Protein AF-A0A388QQ68-F1 (afdb_monomer_lite)

Radius of gyration: 19.97 Å; chains: 1; bounding box: 47×45×40 Å

pLDDT: mean 89.06, std 10.83, range [43.06, 98.5]

Sequence (107 aa):
MNRGMGTHNGNPEVRQQVLEAKQPQVVAWAVERKDGGRGFGFTGGHFHKGWANDNQRTLVLNAIVWSAKAEVPAGGIATKFTDEELAANQDPKGKPKPKPKPRDPGR

Structure (mmCIF, N/CA/C/O backbone):
data_AF-A0A388QQ68-F1
#
_entry.id   AF-A0A388QQ68-F1
#
loop_
_atom_site.group_PDB
_atom_site.id
_atom_site.type_symbol
_atom_site.label_atom_id
_atom_site.label_alt_id
_atom_site.label_comp_id
_atom_site.label_asym_id
_atom_site.label_entity_id
_atom_site.label_seq_id
_atom_site.pdbx_PDB_ins_code
_atom_site.Cartn_x
_atom_site.Cartn_y
_atom_site.Cartn_z
_atom_site.occupancy
_atom_site.B_iso_or_equiv
_atom_site.auth_seq_id
_atom_site.auth_comp_id
_atom_site.auth_asym_id
_atom_site.auth_atom_id
_atom_site.pdbx_PDB_model_num
ATOM 1 N N . MET A 1 1 ? 9.016 -1.145 -22.296 1.00 49.91 1 MET A N 1
ATOM 2 C CA . MET A 1 1 ? 9.282 -2.317 -21.427 1.00 49.91 1 MET A CA 1
ATOM 3 C C . MET A 1 1 ? 10.013 -3.380 -22.238 1.00 49.91 1 MET A C 1
ATOM 5 O O . MET A 1 1 ? 9.367 -4.074 -23.005 1.00 49.91 1 MET A O 1
ATOM 9 N N . ASN A 1 2 ? 11.337 -3.504 -22.104 1.00 60.34 2 ASN A N 1
ATOM 10 C CA . ASN A 1 2 ? 12.127 -4.498 -22.843 1.00 60.34 2 ASN A CA 1
ATOM 11 C C . ASN A 1 2 ? 12.570 -5.620 -21.887 1.00 60.34 2 ASN A C 1
ATOM 13 O O . ASN A 1 2 ? 13.713 -5.680 -21.445 1.00 60.34 2 ASN A O 1
ATOM 17 N N . ARG A 1 3 ? 11.615 -6.453 -21.454 1.00 65.81 3 ARG A N 1
ATOM 18 C CA . ARG A 1 3 ? 11.890 -7.643 -20.630 1.00 65.81 3 ARG A CA 1
ATOM 19 C C . ARG A 1 3 ? 11.729 -8.870 -21.521 1.00 65.81 3 ARG A C 1
ATOM 21 O O . ARG A 1 3 ? 10.652 -9.035 -22.095 1.00 65.81 3 ARG A O 1
ATOM 28 N N . GLY A 1 4 ? 12.772 -9.692 -21.634 1.00 71.81 4 GLY A N 1
ATOM 29 C CA . GLY A 1 4 ? 12.734 -10.938 -22.407 1.00 71.81 4 GLY A CA 1
ATOM 30 C C . GLY A 1 4 ? 11.694 -11.932 -21.880 1.00 71.81 4 GLY A C 1
ATOM 31 O O . GLY A 1 4 ? 11.153 -11.745 -20.786 1.00 71.81 4 GLY A O 1
ATOM 32 N N . MET A 1 5 ? 11.416 -12.970 -22.665 1.00 75.19 5 MET A N 1
ATOM 33 C CA . MET A 1 5 ? 10.600 -14.117 -22.253 1.00 75.19 5 MET A CA 1
ATOM 34 C C . MET A 1 5 ? 11.439 -15.046 -21.366 1.00 75.19 5 MET A C 1
ATOM 36 O O . MET A 1 5 ? 12.622 -15.250 -21.638 1.00 75.19 5 MET A O 1
ATOM 40 N N . GLY A 1 6 ? 10.855 -15.601 -20.309 1.00 70.19 6 GLY A N 1
ATOM 41 C CA . GLY A 1 6 ? 11.522 -16.563 -19.435 1.00 70.19 6 GLY A CA 1
ATOM 42 C C . GLY A 1 6 ? 10.562 -17.207 -18.438 1.00 70.19 6 GLY A C 1
ATOM 43 O O . GLY A 1 6 ? 9.429 -16.764 -18.270 1.00 70.19 6 GLY A O 1
ATOM 44 N N . THR A 1 7 ? 11.028 -18.237 -17.731 1.00 71.38 7 THR A N 1
ATOM 45 C CA . THR A 1 7 ? 10.224 -19.017 -16.765 1.00 71.38 7 THR A CA 1
ATOM 46 C C . THR A 1 7 ? 9.650 -18.189 -15.612 1.00 71.38 7 THR A C 1
ATOM 48 O O . THR A 1 7 ? 8.709 -18.620 -14.955 1.00 71.38 7 THR A O 1
ATOM 51 N N . HIS A 1 8 ? 10.193 -16.994 -15.365 1.00 68.31 8 HIS A N 1
ATOM 52 C CA . HIS A 1 8 ? 9.764 -16.089 -14.295 1.00 68.31 8 HIS A CA 1
ATOM 53 C C . HIS A 1 8 ? 9.388 -14.691 -14.810 1.00 68.31 8 HIS A C 1
ATOM 55 O O . HIS A 1 8 ? 9.240 -13.755 -14.024 1.00 68.31 8 HIS A O 1
ATOM 61 N N . ASN A 1 9 ? 9.279 -14.501 -16.129 1.00 78.00 9 ASN A N 1
ATOM 62 C CA . ASN A 1 9 ? 9.056 -13.186 -16.716 1.00 78.00 9 ASN A CA 1
ATOM 63 C C . ASN A 1 9 ? 8.453 -13.248 -18.117 1.00 78.00 9 ASN A C 1
ATOM 65 O O . ASN A 1 9 ? 8.886 -14.005 -18.975 1.00 78.00 9 ASN A O 1
ATOM 69 N N . GLY A 1 10 ? 7.524 -12.329 -18.379 1.00 78.38 10 GLY A N 1
ATOM 70 C CA . GLY A 1 10 ? 7.012 -12.108 -19.726 1.00 78.38 10 GLY A CA 1
ATOM 71 C C . GLY A 1 10 ? 6.141 -13.245 -20.247 1.00 78.38 10 GLY A C 1
ATOM 72 O O . GLY A 1 10 ? 6.237 -13.541 -21.422 1.00 78.38 10 GLY A O 1
ATOM 73 N N . ASN A 1 11 ? 5.292 -13.856 -19.414 1.00 87.12 11 ASN A N 1
ATOM 74 C CA . ASN A 1 11 ? 4.280 -14.789 -19.911 1.00 87.12 11 ASN A CA 1
ATOM 75 C C . ASN A 1 11 ? 3.481 -14.112 -21.063 1.00 87.12 11 ASN A C 1
ATOM 77 O O . ASN A 1 11 ? 2.925 -13.028 -20.838 1.00 87.12 11 ASN A O 1
ATOM 81 N N . PRO A 1 12 ? 3.468 -14.693 -22.281 1.00 88.31 12 PRO A N 1
ATOM 82 C CA . PRO A 1 12 ? 2.829 -14.088 -23.447 1.00 88.31 12 PRO A CA 1
ATOM 83 C C . PRO A 1 12 ? 1.312 -13.961 -23.282 1.00 88.31 12 PRO A C 1
ATOM 85 O O . PRO A 1 12 ? 0.754 -12.934 -23.654 1.00 88.31 12 PRO A O 1
ATOM 88 N N . GLU A 1 13 ? 0.665 -14.932 -22.640 1.00 89.94 13 GLU A N 1
ATOM 89 C CA . GLU A 1 13 ? -0.779 -14.933 -22.390 1.00 89.94 13 GLU A CA 1
ATOM 90 C C . GLU A 1 13 ? -1.157 -13.791 -21.442 1.00 89.94 13 GLU A C 1
ATOM 92 O O . GLU A 1 13 ? -2.045 -12.996 -21.737 1.00 89.94 13 GLU A O 1
ATOM 97 N N . VAL A 1 14 ? -0.411 -13.625 -20.343 1.00 89.19 14 VAL A N 1
ATOM 98 C CA . VAL A 1 14 ? -0.629 -12.516 -19.396 1.00 89.19 14 VAL A CA 1
ATOM 99 C C . VAL A 1 14 ? -0.384 -11.166 -20.075 1.00 89.19 14 VAL A C 1
ATOM 101 O O . VAL A 1 14 ? -1.111 -10.201 -19.841 1.00 89.19 14 VAL A O 1
ATOM 104 N N . ARG A 1 15 ? 0.629 -11.068 -20.945 1.00 88.62 15 ARG A N 1
ATOM 105 C CA . ARG A 1 15 ? 0.882 -9.839 -21.711 1.00 88.62 15 ARG A CA 1
ATOM 106 C C . ARG A 1 15 ? -0.257 -9.514 -22.660 1.00 88.62 15 ARG A C 1
ATOM 108 O O . ARG A 1 15 ? -0.659 -8.357 -22.697 1.00 88.62 15 ARG A O 1
ATOM 115 N N . GLN A 1 16 ? -0.767 -10.500 -23.385 1.00 92.69 16 GLN A N 1
ATOM 116 C CA . GLN A 1 16 ? -1.904 -10.321 -24.276 1.00 92.69 16 GLN A CA 1
ATOM 117 C C . GLN A 1 16 ? -3.140 -9.858 -23.490 1.00 92.69 16 GLN A C 1
ATOM 119 O O . GLN A 1 16 ? -3.757 -8.853 -23.845 1.00 92.69 16 GLN A O 1
ATOM 124 N N . GLN A 1 17 ? -3.442 -10.513 -22.363 1.00 94.25 17 GLN A N 1
ATOM 125 C CA . GLN A 1 17 ? -4.557 -10.145 -21.482 1.00 94.25 17 GLN A CA 1
ATOM 126 C C . GLN A 1 17 ? -4.464 -8.691 -20.996 1.00 94.25 17 GLN A C 1
ATOM 128 O O . GLN A 1 17 ? -5.449 -7.956 -21.045 1.00 94.25 17 GLN A O 1
ATOM 133 N N . VAL A 1 18 ? -3.281 -8.251 -20.556 1.00 91.69 18 VAL A N 1
ATOM 134 C CA . VAL A 1 18 ? -3.088 -6.913 -19.975 1.00 91.69 18 VAL A CA 1
ATOM 135 C C . VAL A 1 18 ? -2.924 -5.824 -21.041 1.00 91.69 18 VAL A C 1
ATOM 137 O O . VAL A 1 18 ? -3.541 -4.762 -20.948 1.00 91.69 18 VAL A O 1
ATOM 140 N N . LEU A 1 19 ? -2.062 -6.039 -22.038 1.00 90.44 19 LEU A N 1
ATOM 141 C CA . LEU A 1 19 ? -1.663 -5.000 -22.991 1.00 90.44 19 LEU A CA 1
ATOM 142 C C . LEU A 1 19 ? -2.650 -4.847 -24.143 1.00 90.44 19 LEU A C 1
ATOM 144 O O . LEU A 1 19 ? -2.903 -3.710 -24.542 1.00 90.44 19 LEU A O 1
ATOM 148 N N . GLU A 1 20 ? -3.204 -5.945 -24.651 1.00 93.69 20 GLU A N 1
ATOM 149 C CA . GLU A 1 20 ? -4.107 -5.932 -25.806 1.00 93.69 20 GLU A CA 1
ATOM 150 C C . GLU A 1 20 ? -5.560 -5.954 -25.345 1.00 93.69 20 GLU A C 1
ATOM 152 O O . GLU A 1 20 ? -6.298 -5.005 -25.593 1.00 93.69 20 GLU A O 1
ATOM 157 N N . ALA A 1 21 ? -5.948 -6.987 -24.594 1.00 95.38 21 ALA A N 1
ATOM 158 C CA . ALA A 1 21 ? -7.333 -7.186 -24.173 1.00 95.38 21 ALA A CA 1
ATOM 159 C C . ALA A 1 21 ? -7.775 -6.274 -23.012 1.00 95.38 21 ALA A C 1
ATOM 161 O O . ALA A 1 21 ? -8.955 -6.260 -22.669 1.00 95.38 21 ALA A O 1
ATOM 162 N N . LYS A 1 22 ? -6.846 -5.520 -22.401 1.00 95.00 22 LYS A N 1
ATOM 163 C CA . LYS A 1 22 ? -7.093 -4.594 -21.276 1.00 95.00 22 LYS A CA 1
ATOM 164 C C . LYS A 1 22 ? -7.878 -5.229 -20.125 1.00 95.00 22 LYS A C 1
ATOM 166 O O . LYS A 1 22 ? -8.668 -4.562 -19.459 1.00 95.00 22 LYS A O 1
ATOM 171 N N . GLN A 1 23 ? -7.660 -6.519 -19.883 1.00 96.31 23 GLN A N 1
ATOM 172 C CA . GLN A 1 23 ? -8.387 -7.244 -18.853 1.00 96.31 23 GLN A CA 1
ATOM 173 C C . GLN A 1 23 ? -7.999 -6.729 -17.461 1.00 96.31 23 GLN A C 1
ATOM 175 O O . GLN A 1 23 ? -6.802 -6.699 -17.141 1.00 96.31 23 GLN A O 1
ATOM 180 N N . PRO A 1 24 ? -8.977 -6.352 -16.616 1.00 94.06 24 PRO A N 1
ATOM 181 C CA . PRO A 1 24 ? -8.712 -5.940 -15.245 1.00 94.06 24 PRO A CA 1
ATOM 182 C C . PRO A 1 24 ? -7.964 -7.023 -14.467 1.00 94.06 24 PRO A C 1
ATOM 184 O O . PRO A 1 24 ? -8.309 -8.199 -14.536 1.00 94.06 24 PRO A O 1
ATOM 187 N N . GLN A 1 25 ? -6.952 -6.615 -13.704 1.00 93.50 25 GLN A N 1
ATOM 188 C CA . GLN A 1 25 ? -6.169 -7.511 -12.857 1.00 93.50 25 GLN A CA 1
ATOM 189 C C . GLN A 1 25 ? -6.442 -7.183 -11.394 1.00 93.50 25 GLN A C 1
ATOM 191 O O . GLN A 1 25 ? -6.279 -6.039 -10.966 1.00 93.50 25 GLN A O 1
ATOM 196 N N . VAL A 1 26 ? -6.842 -8.188 -10.617 1.00 94.56 26 VAL A N 1
ATOM 197 C CA . VAL A 1 26 ? -7.038 -8.022 -9.176 1.00 94.56 26 VAL A CA 1
ATOM 198 C C . VAL A 1 26 ? -5.671 -8.000 -8.500 1.00 94.56 26 VAL A C 1
ATOM 200 O O . VAL A 1 26 ? -4.941 -8.988 -8.510 1.00 94.56 26 VAL A O 1
ATOM 203 N N . VAL A 1 27 ? -5.318 -6.859 -7.912 1.00 94.38 27 VAL A N 1
ATOM 204 C CA . VAL A 1 27 ? -4.039 -6.659 -7.202 1.00 94.38 27 VAL A CA 1
ATOM 205 C C . VAL A 1 27 ? -4.217 -6.435 -5.702 1.00 94.38 27 VAL A C 1
ATOM 207 O O . VAL A 1 27 ? -3.245 -6.514 -4.950 1.00 94.38 27 VAL A O 1
ATOM 210 N N . ALA A 1 28 ? -5.451 -6.178 -5.266 1.00 96.69 28 ALA A N 1
ATOM 211 C CA . ALA A 1 28 ? -5.833 -6.021 -3.873 1.00 96.69 28 ALA A CA 1
ATOM 212 C C . ALA A 1 28 ? -7.278 -6.490 -3.652 1.00 96.69 28 ALA A 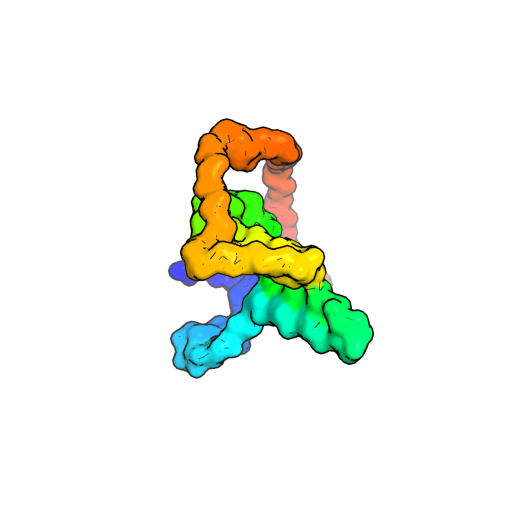C 1
ATOM 214 O O . ALA A 1 28 ? -8.096 -6.410 -4.568 1.00 96.69 28 ALA A O 1
ATOM 215 N N . TRP A 1 29 ? -7.592 -6.959 -2.446 1.00 97.94 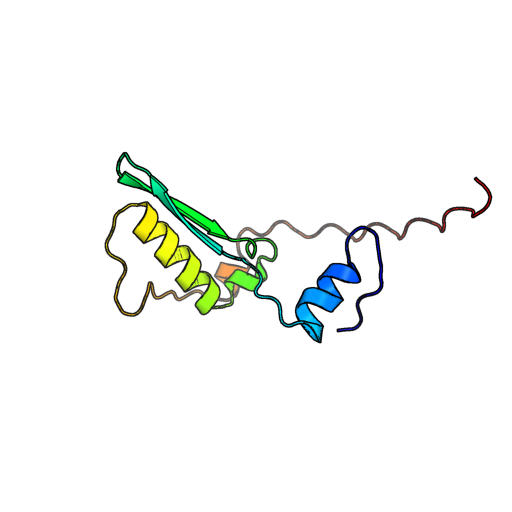29 TRP A N 1
ATOM 216 C CA . TRP A 1 29 ? -8.945 -7.363 -2.054 1.00 97.94 29 TRP A CA 1
ATOM 217 C C . TRP A 1 29 ? -9.172 -7.147 -0.559 1.00 97.94 29 TRP A C 1
ATOM 219 O O . TRP A 1 29 ? -8.227 -7.155 0.229 1.00 97.94 29 TRP A O 1
ATOM 229 N N . ALA A 1 30 ? -10.435 -6.991 -0.173 1.00 97.88 30 ALA A N 1
ATOM 230 C CA . ALA A 1 30 ? -10.874 -6.889 1.212 1.00 97.88 30 ALA A CA 1
ATOM 231 C C . ALA A 1 30 ? -11.989 -7.907 1.480 1.00 97.88 30 ALA A C 1
ATOM 233 O O . ALA A 1 30 ? -12.767 -8.231 0.582 1.00 97.88 30 ALA A O 1
ATOM 234 N N . VAL A 1 31 ? -12.062 -8.419 2.706 1.00 98.06 31 VAL A N 1
ATOM 235 C CA . VAL A 1 31 ? -13.087 -9.370 3.139 1.00 98.06 31 VAL A CA 1
ATOM 236 C C . VAL A 1 31 ? -13.602 -9.003 4.524 1.00 98.06 31 VAL A C 1
ATOM 238 O O . VAL A 1 31 ? -12.818 -8.747 5.437 1.00 98.06 31 VAL A O 1
ATOM 241 N N . GLU A 1 32 ? -14.923 -9.026 4.684 1.00 98.12 32 GLU A N 1
ATOM 242 C CA . GLU A 1 32 ? -15.582 -9.059 5.987 1.00 98.12 32 GLU A CA 1
ATOM 243 C C . GLU A 1 32 ? -16.155 -10.463 6.205 1.00 98.12 32 GLU A C 1
ATOM 245 O O . GLU A 1 32 ? -16.895 -10.998 5.377 1.00 98.12 32 GLU A O 1
ATOM 250 N N . ARG A 1 33 ? -15.759 -11.105 7.301 1.00 97.06 33 ARG A N 1
ATOM 251 C CA . ARG A 1 33 ? -16.216 -12.439 7.692 1.00 97.06 33 ARG A CA 1
ATOM 252 C C . ARG A 1 33 ? -17.532 -12.324 8.462 1.00 97.06 33 ARG A C 1
ATOM 254 O O . ARG A 1 33 ? -17.829 -11.294 9.058 1.00 97.06 33 ARG A O 1
ATOM 261 N N . LYS A 1 34 ? -18.309 -13.411 8.498 1.00 97.25 34 LYS A N 1
ATOM 262 C CA . LYS A 1 34 ? -19.614 -13.458 9.191 1.00 97.25 34 LYS A CA 1
ATOM 263 C C . LYS A 1 34 ? -19.529 -13.155 10.692 1.00 97.25 34 LYS A C 1
ATOM 265 O O . LYS A 1 34 ? -20.491 -12.670 11.266 1.00 97.25 34 LYS A O 1
ATOM 270 N N . ASP A 1 35 ? -18.385 -13.423 11.315 1.00 96.75 35 ASP A N 1
ATOM 271 C CA . ASP A 1 35 ? -18.089 -13.092 12.715 1.00 96.75 35 ASP A CA 1
ATOM 272 C C . ASP A 1 35 ? -17.586 -11.642 12.900 1.00 96.75 35 ASP A C 1
ATOM 274 O O . ASP A 1 35 ? -17.088 -11.266 13.961 1.00 96.75 35 ASP A O 1
ATOM 278 N N . GLY A 1 36 ? -17.671 -10.820 11.852 1.00 96.56 36 GLY A N 1
ATOM 279 C CA . GLY A 1 36 ? -17.234 -9.431 11.840 1.00 96.56 36 GLY A CA 1
ATOM 280 C C . GLY A 1 36 ? -15.720 -9.252 11.738 1.00 96.56 36 GLY A C 1
ATOM 281 O O . GLY A 1 36 ? -15.239 -8.141 11.951 1.00 96.56 36 GLY A O 1
ATOM 282 N N . GLY A 1 37 ? -14.934 -10.301 11.477 1.00 97.94 37 GLY A N 1
ATOM 283 C CA . GLY A 1 37 ? -13.504 -10.153 11.199 1.00 97.94 37 GLY A CA 1
ATOM 284 C C . GLY A 1 37 ? -13.249 -9.460 9.857 1.00 97.94 37 GLY A C 1
ATOM 285 O O . GLY A 1 37 ? -13.947 -9.740 8.889 1.00 97.94 37 GLY A O 1
ATOM 286 N N . ARG A 1 38 ? -12.228 -8.604 9.777 1.00 98.50 38 ARG A N 1
ATOM 287 C CA . ARG A 1 38 ? -11.834 -7.897 8.549 1.00 98.50 38 ARG A CA 1
ATOM 288 C C . ARG A 1 38 ? -10.450 -8.336 8.094 1.00 98.50 38 ARG A C 1
ATOM 290 O O . ARG A 1 38 ? -9.571 -8.542 8.926 1.00 98.50 38 ARG A O 1
ATOM 297 N N . GLY A 1 39 ? -10.266 -8.495 6.789 1.00 97.75 39 GLY A N 1
ATOM 298 C CA . GLY A 1 39 ? -8.986 -8.876 6.200 1.00 97.75 39 GLY A CA 1
ATOM 299 C C . GLY A 1 39 ? -8.746 -8.192 4.865 1.00 97.75 39 GLY A C 1
ATOM 300 O O . GLY A 1 39 ? -9.685 -7.917 4.123 1.00 97.75 39 GLY A O 1
ATOM 301 N N . PHE A 1 40 ? -7.480 -7.941 4.554 1.00 98.25 40 PHE A N 1
ATOM 302 C CA . PHE A 1 40 ? -7.052 -7.302 3.318 1.00 98.25 40 PHE A CA 1
ATOM 303 C C . PHE A 1 40 ? -5.830 -8.022 2.741 1.00 98.25 40 PHE A C 1
ATOM 305 O O . PHE A 1 40 ? -4.954 -8.456 3.489 1.00 98.25 40 PHE A O 1
ATOM 312 N N . GLY A 1 41 ? -5.771 -8.142 1.415 1.00 97.31 41 GLY A N 1
ATOM 313 C CA . GLY A 1 41 ? -4.629 -8.687 0.685 1.00 97.31 41 GLY A CA 1
ATOM 314 C C . GLY A 1 41 ? -4.165 -7.742 -0.419 1.00 97.31 41 GLY A C 1
ATOM 315 O O . GLY A 1 41 ? -4.977 -7.045 -1.023 1.00 97.31 41 GLY A O 1
ATOM 316 N N . PHE A 1 42 ? -2.854 -7.720 -0.677 1.00 96.94 42 PHE A N 1
ATOM 317 C CA . PHE A 1 42 ? -2.214 -6.865 -1.679 1.00 96.94 42 PHE A CA 1
ATOM 318 C C . PHE A 1 42 ? -0.946 -7.518 -2.236 1.00 96.94 42 PHE A C 1
ATOM 320 O O . PHE A 1 42 ? -0.115 -8.018 -1.479 1.00 96.94 42 PHE A O 1
ATOM 327 N N . THR A 1 43 ? -0.766 -7.488 -3.558 1.00 93.94 43 THR A N 1
ATOM 328 C CA . THR A 1 43 ? 0.361 -8.153 -4.243 1.00 93.94 43 THR A CA 1
ATOM 329 C C . THR A 1 43 ? 1.584 -7.254 -4.485 1.00 93.94 43 THR A C 1
ATOM 331 O O . THR A 1 43 ? 2.616 -7.736 -4.950 1.00 93.94 43 THR A O 1
ATOM 334 N N . GLY A 1 44 ? 1.527 -5.958 -4.155 1.00 91.38 44 GLY A N 1
ATOM 335 C CA . GLY A 1 44 ? 2.601 -4.992 -4.451 1.00 91.38 44 GLY A CA 1
ATOM 336 C C . GLY A 1 44 ? 3.711 -4.851 -3.399 1.00 91.38 44 GLY A C 1
ATOM 337 O O . GLY A 1 44 ? 4.540 -3.952 -3.514 1.00 91.38 44 GLY A O 1
ATOM 338 N N . GLY A 1 45 ? 3.767 -5.719 -2.384 1.00 90.81 45 GLY A N 1
ATOM 339 C CA . GLY A 1 45 ? 4.728 -5.616 -1.271 1.00 90.81 45 GLY A CA 1
ATOM 340 C C . GLY A 1 45 ? 6.175 -6.038 -1.574 1.00 90.81 45 GLY A C 1
ATOM 341 O O . GLY A 1 45 ? 7.017 -5.983 -0.685 1.00 90.81 45 GLY A O 1
ATOM 342 N N . HIS A 1 46 ? 6.492 -6.483 -2.797 1.00 89.56 46 HIS A N 1
ATOM 343 C CA . HIS A 1 46 ? 7.795 -7.094 -3.102 1.00 89.56 46 HIS A CA 1
ATOM 344 C C . HIS A 1 46 ? 8.969 -6.099 -3.139 1.00 89.56 46 HIS A C 1
ATOM 346 O O . HIS A 1 46 ? 10.049 -6.386 -2.627 1.00 89.56 46 HIS A O 1
ATOM 352 N N . PHE A 1 47 ? 8.795 -4.937 -3.775 1.00 89.31 47 PHE A N 1
ATOM 353 C CA . PHE A 1 47 ? 9.868 -3.949 -3.889 1.00 89.31 47 PHE A CA 1
ATOM 354 C C . PHE A 1 47 ? 9.781 -2.937 -2.750 1.00 89.31 47 PHE A C 1
ATOM 356 O O . PHE A 1 47 ? 8.860 -2.127 -2.734 1.00 89.31 47 PHE A O 1
ATOM 363 N N . HIS A 1 48 ? 10.794 -2.896 -1.876 1.00 91.56 48 HIS A N 1
ATOM 364 C CA . HIS A 1 48 ? 10.851 -1.930 -0.767 1.00 91.56 48 HIS A CA 1
ATOM 365 C C . HIS A 1 48 ? 10.714 -0.471 -1.235 1.00 91.56 48 HIS A C 1
ATOM 367 O O . HIS A 1 48 ? 10.055 0.342 -0.600 1.00 91.56 48 HIS A O 1
ATOM 373 N N . LYS A 1 49 ? 11.264 -0.141 -2.412 1.00 90.62 49 LYS A N 1
ATOM 374 C CA . LYS A 1 49 ? 11.126 1.193 -3.020 1.00 90.62 49 LYS A CA 1
ATOM 375 C C . LYS A 1 49 ? 9.673 1.604 -3.291 1.00 90.62 49 LYS A C 1
ATOM 377 O O . LYS A 1 49 ? 9.409 2.792 -3.405 1.00 90.62 49 LYS A O 1
ATOM 382 N N . GLY A 1 50 ? 8.738 0.656 -3.391 1.00 92.62 50 GLY A N 1
ATOM 383 C CA . GLY A 1 50 ? 7.309 0.953 -3.516 1.00 92.62 50 GLY A CA 1
ATOM 384 C C . GLY A 1 50 ? 6.759 1.714 -2.309 1.00 92.62 50 GLY A C 1
ATOM 385 O O . GLY A 1 50 ? 5.844 2.513 -2.463 1.00 92.62 50 GLY A O 1
ATOM 386 N N . TRP A 1 51 ? 7.380 1.567 -1.134 1.00 92.94 51 TRP A N 1
ATOM 387 C CA . TRP A 1 51 ? 7.025 2.337 0.056 1.00 92.94 51 TRP A CA 1
ATOM 388 C C . TRP A 1 51 ? 7.386 3.820 -0.050 1.00 92.94 51 TRP A C 1
ATOM 390 O O . TRP A 1 51 ? 6.870 4.599 0.735 1.00 92.94 51 TRP A O 1
ATOM 400 N N . ALA A 1 52 ? 8.164 4.254 -1.048 1.00 93.62 52 ALA A N 1
ATOM 401 C CA . ALA A 1 52 ? 8.312 5.678 -1.352 1.00 93.62 52 ALA A CA 1
ATOM 402 C C . ALA A 1 52 ? 7.049 6.290 -1.989 1.00 93.62 52 ALA A C 1
ATOM 404 O O . ALA A 1 52 ? 6.874 7.502 -1.962 1.00 93.62 52 ALA A O 1
ATOM 405 N N . ASN A 1 53 ? 6.147 5.473 -2.546 1.00 93.38 53 ASN A N 1
ATOM 406 C CA . ASN A 1 53 ? 4.918 5.943 -3.180 1.00 93.38 53 ASN A CA 1
ATOM 407 C C . ASN A 1 53 ? 3.800 6.155 -2.149 1.00 93.38 53 ASN A C 1
ATOM 409 O O . ASN A 1 53 ? 3.299 5.200 -1.549 1.00 93.38 53 ASN A O 1
ATOM 413 N N . ASP A 1 54 ? 3.373 7.406 -2.007 1.00 93.81 54 ASP A N 1
ATOM 414 C CA . ASP A 1 54 ? 2.333 7.836 -1.071 1.00 93.81 54 ASP A CA 1
ATOM 415 C C . ASP A 1 54 ? 1.024 7.069 -1.254 1.00 93.81 54 ASP A C 1
ATOM 417 O O . ASP A 1 54 ? 0.479 6.553 -0.283 1.00 93.81 54 ASP A O 1
ATOM 421 N N . ASN A 1 55 ? 0.568 6.881 -2.494 1.00 93.75 55 ASN A N 1
ATOM 422 C CA . ASN A 1 55 ? -0.690 6.186 -2.772 1.00 93.75 55 ASN A CA 1
ATOM 423 C C . ASN A 1 55 ? -0.649 4.721 -2.320 1.00 93.75 55 ASN A C 1
ATOM 425 O O . ASN A 1 55 ? -1.629 4.203 -1.784 1.00 93.75 55 ASN A O 1
ATOM 429 N N . GLN A 1 56 ? 0.493 4.049 -2.505 1.00 94.69 56 GLN A N 1
ATOM 430 C CA . GLN A 1 56 ? 0.675 2.676 -2.031 1.00 94.69 56 GLN A CA 1
ATOM 431 C C . GLN A 1 56 ? 0.650 2.621 -0.501 1.00 94.69 56 GLN A C 1
ATOM 433 O O . GLN A 1 56 ? -0.002 1.743 0.069 1.00 94.69 56 GLN A O 1
ATOM 438 N N . ARG A 1 57 ? 1.331 3.555 0.173 1.00 95.00 57 ARG A N 1
ATOM 439 C CA . ARG A 1 57 ? 1.322 3.617 1.640 1.00 95.00 57 ARG A CA 1
ATOM 440 C C . ARG A 1 57 ? -0.068 3.914 2.182 1.00 95.00 57 ARG A C 1
ATOM 442 O O . ARG A 1 57 ? -0.515 3.201 3.074 1.00 95.00 57 ARG A O 1
ATOM 449 N N . THR A 1 58 ? -0.769 4.901 1.629 1.00 96.06 58 THR A N 1
ATOM 450 C CA . THR A 1 58 ? -2.134 5.243 2.041 1.00 96.06 58 THR A CA 1
ATOM 451 C C . THR A 1 58 ? -3.074 4.053 1.870 1.00 96.06 58 THR A C 1
ATOM 453 O O . THR A 1 58 ? -3.816 3.747 2.798 1.00 96.06 58 THR A O 1
ATOM 456 N N . LEU A 1 59 ? -2.996 3.314 0.755 1.00 96.12 59 LEU A N 1
ATOM 457 C CA . LEU A 1 59 ? -3.781 2.089 0.561 1.00 96.12 59 LEU A CA 1
ATOM 458 C C . LEU A 1 59 ? -3.546 1.074 1.691 1.00 96.12 59 LEU A C 1
ATOM 460 O O . LEU A 1 59 ? -4.500 0.592 2.301 1.00 96.12 59 LEU A O 1
ATOM 464 N N . VAL A 1 60 ? -2.282 0.756 1.975 1.00 97.25 60 VAL A N 1
ATOM 465 C CA . VAL A 1 60 ? -1.924 -0.266 2.969 1.00 97.25 60 VAL A CA 1
ATOM 466 C C . VAL A 1 60 ? -2.254 0.189 4.393 1.00 97.25 60 VAL A C 1
ATOM 468 O O . VAL A 1 60 ? -2.783 -0.596 5.174 1.00 97.25 60 VAL A O 1
ATOM 471 N N . LEU A 1 61 ? -2.010 1.452 4.738 1.00 97.38 61 LEU A N 1
ATOM 472 C CA . LEU A 1 61 ? -2.302 1.985 6.071 1.00 97.38 61 LEU A CA 1
ATOM 473 C C . LEU A 1 61 ? -3.803 2.098 6.332 1.00 97.38 61 LEU A C 1
ATOM 475 O O . LEU A 1 61 ? -4.259 1.699 7.402 1.00 97.38 61 LEU A O 1
ATOM 479 N N . ASN A 1 62 ? -4.580 2.550 5.344 1.00 98.19 62 ASN A N 1
ATOM 480 C CA . ASN A 1 62 ? -6.039 2.533 5.428 1.00 98.19 62 ASN A CA 1
ATOM 481 C C . ASN A 1 62 ? -6.546 1.103 5.655 1.00 98.19 62 ASN A C 1
ATOM 483 O O . ASN A 1 62 ? -7.410 0.886 6.501 1.00 98.19 62 ASN A O 1
ATOM 487 N N . ALA A 1 63 ? -5.980 0.119 4.949 1.00 98.00 63 ALA A N 1
ATOM 488 C CA . ALA A 1 63 ? -6.347 -1.281 5.117 1.00 98.00 63 ALA A CA 1
ATOM 489 C C . ALA A 1 63 ? -5.995 -1.835 6.508 1.00 98.00 63 ALA A C 1
ATOM 491 O O . ALA A 1 63 ? -6.788 -2.593 7.066 1.00 98.00 63 ALA A O 1
ATOM 4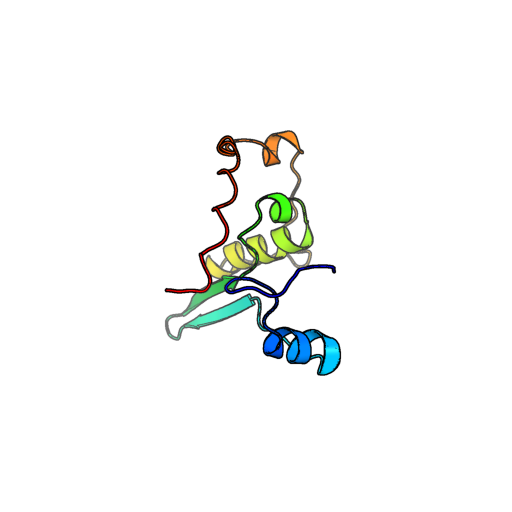92 N N . ILE A 1 64 ? -4.852 -1.450 7.089 1.00 97.94 64 ILE A N 1
ATOM 493 C CA . ILE A 1 64 ? -4.463 -1.830 8.458 1.00 97.94 64 ILE A CA 1
ATOM 494 C C . ILE A 1 64 ? -5.463 -1.265 9.473 1.00 97.94 64 ILE A C 1
ATOM 496 O O . ILE A 1 64 ? -6.016 -2.022 10.271 1.00 97.94 64 ILE A O 1
ATOM 500 N N . VAL A 1 65 ? -5.741 0.041 9.408 1.00 98.19 65 VAL A N 1
ATOM 501 C CA . VAL A 1 65 ? -6.689 0.727 10.304 1.00 98.19 65 VAL A CA 1
ATOM 502 C C . VAL A 1 65 ? -8.087 0.118 10.183 1.00 98.19 65 VAL A C 1
ATOM 504 O O . VAL A 1 65 ? -8.701 -0.249 11.187 1.00 98.19 65 VAL A O 1
ATOM 507 N N . TRP A 1 66 ? -8.560 -0.084 8.951 1.00 98.25 66 TRP A N 1
ATOM 508 C CA . TRP A 1 66 ? -9.854 -0.704 8.681 1.00 98.25 66 TRP A CA 1
ATOM 509 C C . TRP A 1 66 ? -9.936 -2.142 9.211 1.00 98.25 66 TRP A C 1
ATOM 511 O O . TRP A 1 66 ? -10.938 -2.503 9.838 1.00 98.25 66 TRP A O 1
ATOM 521 N N . SER A 1 67 ? -8.881 -2.945 9.015 1.00 98.12 67 SER A N 1
ATOM 522 C CA . SER A 1 67 ? -8.808 -4.333 9.499 1.00 98.12 67 SER A CA 1
ATOM 523 C C . SER A 1 67 ? -8.823 -4.409 11.027 1.00 98.12 67 SER A C 1
ATOM 525 O O . SER A 1 67 ? -9.445 -5.306 11.594 1.00 98.12 67 SER A O 1
ATOM 527 N N . ALA A 1 68 ? -8.220 -3.421 11.695 1.00 98.00 68 ALA A N 1
ATOM 528 C CA . ALA A 1 68 ? -8.273 -3.243 13.145 1.00 98.00 68 ALA A CA 1
ATOM 529 C C . ALA A 1 68 ? -9.626 -2.705 13.657 1.00 98.00 68 ALA A C 1
ATOM 531 O O . ALA A 1 68 ? -9.782 -2.487 14.856 1.00 98.00 68 ALA A O 1
ATOM 532 N N . LYS A 1 69 ? -10.613 -2.513 12.769 1.00 97.38 69 LYS A N 1
ATOM 533 C CA . LYS A 1 69 ? -11.942 -1.950 13.064 1.00 97.38 69 LYS A CA 1
ATOM 534 C C . LYS A 1 69 ? -11.930 -0.501 13.558 1.00 97.38 69 LYS A C 1
ATOM 536 O O . LYS A 1 69 ? -12.916 -0.052 14.135 1.00 97.38 69 LYS A O 1
ATOM 541 N N . ALA A 1 70 ? -10.855 0.232 13.291 1.00 97.69 70 ALA A N 1
ATOM 542 C CA . ALA A 1 70 ? -10.785 1.664 13.535 1.00 97.69 70 ALA A CA 1
ATOM 543 C C . ALA A 1 70 ? -11.341 2.457 12.337 1.00 97.69 70 ALA A C 1
ATOM 545 O O . ALA A 1 70 ? -11.493 1.933 11.229 1.00 97.69 70 ALA A O 1
ATOM 546 N N . GLU A 1 71 ? -11.668 3.725 12.575 1.00 97.19 71 GLU A N 1
ATOM 547 C CA . GLU A 1 71 ? -12.167 4.635 11.547 1.00 97.19 71 GLU A CA 1
ATOM 548 C C . GLU A 1 71 ? -11.021 5.117 10.649 1.00 97.19 71 GLU A C 1
ATOM 550 O O . GLU A 1 71 ? -9.981 5.574 11.127 1.00 97.19 71 GLU A O 1
ATOM 555 N N . VAL A 1 72 ? -11.209 5.003 9.333 1.00 97.62 72 VAL A N 1
ATOM 556 C CA . VAL A 1 72 ? -10.261 5.526 8.345 1.00 97.62 72 VAL A CA 1
ATOM 557 C C . VAL A 1 72 ? -10.641 6.977 8.041 1.00 97.62 72 VAL A C 1
ATOM 559 O O . VAL A 1 72 ? -11.785 7.218 7.655 1.00 97.62 72 VAL A O 1
ATOM 562 N N . PRO A 1 73 ? -9.715 7.946 8.157 1.00 97.06 73 PRO A N 1
ATOM 563 C CA . PRO A 1 73 ? -10.000 9.337 7.819 1.00 97.06 73 PRO A CA 1
ATOM 564 C C . PRO A 1 73 ? -10.460 9.498 6.367 1.00 97.06 73 PRO A C 1
ATOM 566 O O . PRO A 1 73 ? -9.953 8.816 5.477 1.00 97.06 73 PRO A O 1
ATOM 569 N N . ALA A 1 74 ? -11.341 10.468 6.100 1.00 95.56 74 ALA A N 1
ATOM 570 C CA . ALA A 1 74 ? -11.852 10.733 4.749 1.00 95.56 74 ALA A CA 1
ATOM 571 C C . ALA A 1 74 ? -10.741 11.042 3.723 1.00 95.56 74 ALA A C 1
ATOM 573 O O . ALA A 1 74 ? -10.842 10.654 2.562 1.00 95.56 74 ALA A O 1
ATOM 574 N N . GLY A 1 75 ? -9.661 11.703 4.157 1.00 94.94 75 GLY A N 1
ATOM 575 C CA . GLY A 1 75 ? -8.475 11.974 3.334 1.00 94.94 75 GLY A CA 1
ATOM 576 C C . GLY A 1 75 ? -7.454 10.830 3.278 1.00 94.94 75 GLY A C 1
ATOM 577 O O . GLY A 1 75 ? -6.412 10.978 2.646 1.00 94.94 75 GLY A O 1
ATOM 578 N N . GLY A 1 76 ? -7.727 9.704 3.943 1.00 96.31 76 GLY A N 1
ATOM 579 C CA . GLY A 1 76 ? -6.777 8.617 4.157 1.00 96.31 76 GLY A CA 1
ATOM 580 C C . GLY A 1 76 ? -5.731 8.924 5.230 1.00 96.31 76 GLY A C 1
ATOM 581 O O . GLY A 1 76 ? -5.610 10.040 5.738 1.00 96.31 76 GLY A O 1
ATOM 582 N N . ILE A 1 77 ? -4.963 7.901 5.595 1.00 96.38 77 ILE A N 1
ATOM 583 C CA . ILE A 1 77 ? -3.846 8.042 6.526 1.00 96.38 77 ILE A CA 1
ATOM 584 C C . ILE A 1 77 ? -2.697 8.774 5.823 1.00 96.38 77 ILE A C 1
ATOM 586 O O . ILE A 1 77 ? -2.097 8.265 4.871 1.00 96.38 77 ILE A O 1
ATOM 590 N N . ALA A 1 78 ? -2.392 9.975 6.314 1.00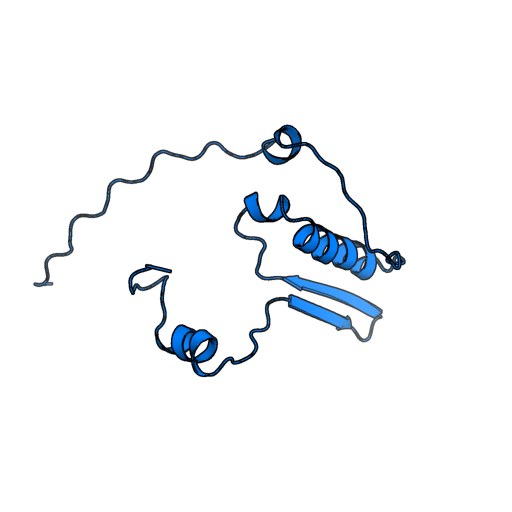 91.94 78 ALA A N 1
ATOM 591 C CA . ALA A 1 78 ? -1.251 10.762 5.872 1.00 91.94 78 ALA A CA 1
ATOM 592 C C . ALA A 1 78 ? 0.043 10.246 6.515 1.00 91.94 78 ALA A C 1
ATOM 594 O O . ALA A 1 78 ? 0.069 9.887 7.692 1.00 91.94 78 ALA A O 1
ATOM 595 N N . THR A 1 79 ? 1.134 10.248 5.750 1.00 91.50 79 THR A N 1
ATOM 596 C CA . THR A 1 79 ? 2.464 9.857 6.236 1.00 91.50 79 THR A CA 1
ATOM 597 C C . THR A 1 79 ? 3.523 10.828 5.752 1.00 91.50 79 THR A C 1
ATOM 599 O O . THR A 1 79 ? 3.412 11.371 4.655 1.00 91.50 79 THR A O 1
ATOM 602 N N . LYS A 1 80 ? 4.560 11.024 6.567 1.00 89.69 80 LYS A N 1
ATOM 603 C CA . LYS A 1 80 ? 5.788 11.732 6.206 1.00 89.69 80 LYS A CA 1
ATOM 604 C C . LYS A 1 80 ? 6.958 10.932 6.759 1.00 89.69 80 LYS A C 1
ATOM 606 O O . LYS A 1 80 ? 6.870 10.457 7.886 1.00 89.69 80 LYS A O 1
ATOM 611 N N . PHE A 1 81 ? 7.990 10.765 5.951 1.00 90.44 81 PHE A N 1
ATOM 612 C CA . PHE A 1 81 ? 9.232 10.097 6.317 1.00 90.44 81 PHE A CA 1
ATOM 613 C C . PHE A 1 81 ? 10.355 10.667 5.439 1.00 90.44 81 PHE A C 1
ATOM 615 O O . PHE A 1 81 ? 10.071 11.295 4.411 1.00 90.44 81 PHE A O 1
ATOM 622 N N . THR A 1 82 ? 11.605 10.472 5.835 1.00 93.50 82 THR A N 1
ATOM 623 C CA . THR A 1 82 ? 12.779 10.862 5.045 1.00 93.50 82 THR A CA 1
ATOM 624 C C . THR A 1 82 ? 13.342 9.687 4.249 1.00 93.50 82 THR A C 1
ATOM 626 O O . THR A 1 82 ? 13.094 8.518 4.553 1.00 93.50 82 THR A O 1
ATOM 629 N N . ASP A 1 83 ? 14.150 9.972 3.228 1.00 91.94 83 ASP A N 1
ATOM 630 C CA . ASP A 1 83 ? 14.838 8.915 2.482 1.00 91.94 83 ASP A CA 1
ATOM 631 C C . ASP A 1 83 ? 15.776 8.091 3.383 1.00 91.94 83 ASP A C 1
ATOM 633 O O . ASP A 1 83 ? 15.944 6.890 3.149 1.00 91.94 83 ASP A O 1
ATOM 637 N N . GLU A 1 84 ? 16.340 8.687 4.445 1.00 93.81 84 GLU A N 1
ATOM 638 C CA . GLU A 1 84 ? 17.122 7.944 5.438 1.00 93.81 84 GLU A CA 1
ATOM 639 C C . GLU A 1 84 ? 16.259 6.943 6.216 1.00 93.81 84 GLU A C 1
ATOM 641 O O . GLU A 1 84 ? 16.665 5.793 6.382 1.00 93.81 84 GLU A O 1
ATOM 646 N N . GLU A 1 85 ? 15.055 7.335 6.644 1.00 93.88 85 GLU A N 1
ATOM 647 C CA . GLU A 1 85 ? 14.115 6.434 7.326 1.00 93.88 85 GLU A CA 1
ATOM 648 C C . GLU A 1 85 ? 13.667 5.284 6.413 1.00 93.88 85 GLU A C 1
ATOM 650 O O . GLU A 1 85 ? 13.526 4.150 6.867 1.00 93.88 85 GLU A O 1
ATOM 655 N N . LEU A 1 86 ? 13.509 5.535 5.108 1.00 93.12 86 LEU A N 1
ATOM 656 C CA . LEU A 1 86 ? 13.204 4.490 4.124 1.00 93.12 86 LEU A CA 1
ATOM 657 C C . LEU A 1 86 ? 14.388 3.550 3.864 1.00 93.12 86 LEU A C 1
ATOM 659 O O . LEU A 1 86 ? 14.202 2.381 3.512 1.00 93.12 86 LEU A O 1
ATOM 663 N N . ALA A 1 87 ? 15.616 4.051 3.967 1.00 91.50 87 ALA A N 1
ATOM 664 C CA . ALA A 1 87 ? 16.822 3.247 3.806 1.00 91.50 87 ALA A CA 1
ATOM 665 C C . ALA A 1 87 ? 17.172 2.445 5.070 1.00 91.50 87 ALA A C 1
ATOM 667 O O . ALA A 1 87 ? 17.898 1.451 4.977 1.00 91.50 87 ALA A O 1
ATOM 668 N N . ALA A 1 88 ? 16.660 2.857 6.230 1.00 92.06 88 ALA A N 1
ATOM 669 C CA . ALA A 1 88 ? 16.930 2.216 7.505 1.00 92.06 88 ALA A CA 1
ATOM 670 C C . ALA A 1 88 ? 16.499 0.739 7.512 1.00 92.06 88 ALA A C 1
ATOM 672 O O . ALA A 1 88 ? 15.505 0.348 6.901 1.00 92.06 88 ALA A O 1
ATOM 673 N N . ASN A 1 89 ? 17.253 -0.087 8.242 1.00 89.44 89 ASN A N 1
ATOM 674 C CA . ASN A 1 89 ? 16.962 -1.507 8.483 1.00 89.44 89 ASN A CA 1
ATOM 675 C C . ASN A 1 89 ? 16.886 -2.402 7.226 1.00 89.44 89 ASN A C 1
ATOM 677 O O . ASN A 1 89 ? 16.384 -3.521 7.309 1.00 89.44 89 ASN A O 1
ATOM 681 N N . GLN A 1 90 ? 17.381 -1.950 6.067 1.00 89.31 90 GLN A N 1
ATOM 682 C CA . GLN A 1 90 ? 17.519 -2.815 4.893 1.00 89.31 90 GLN A CA 1
ATOM 683 C C . GLN A 1 90 ? 18.764 -3.698 5.004 1.00 89.31 90 GLN A C 1
ATOM 685 O O . GLN A 1 90 ? 19.863 -3.214 5.282 1.00 89.31 90 GLN A O 1
ATOM 690 N N . ASP A 1 91 ? 18.607 -4.985 4.696 1.00 88.25 91 ASP A N 1
ATOM 691 C CA . ASP A 1 91 ? 19.741 -5.897 4.597 1.00 88.25 91 ASP A CA 1
ATOM 692 C C . ASP A 1 91 ? 20.686 -5.488 3.454 1.00 88.25 91 ASP A C 1
ATOM 694 O O . ASP A 1 91 ? 20.234 -5.115 2.359 1.00 88.25 91 ASP A O 1
ATOM 698 N N . PRO A 1 92 ? 22.013 -5.604 3.648 1.00 85.12 92 PRO A N 1
ATOM 699 C CA . PRO A 1 92 ? 22.967 -5.349 2.584 1.00 85.12 92 PRO A CA 1
ATOM 700 C C . PRO A 1 92 ? 22.711 -6.302 1.413 1.00 85.12 92 PRO A C 1
ATOM 702 O O . PRO A 1 92 ? 22.646 -7.524 1.564 1.00 85.12 92 PRO A O 1
ATOM 705 N N . LYS A 1 93 ? 22.609 -5.753 0.199 1.00 80.50 93 LYS A N 1
ATOM 706 C CA . LYS A 1 93 ? 22.499 -6.586 -1.001 1.00 80.50 93 LYS A CA 1
ATOM 707 C C . LYS A 1 93 ? 23.794 -7.369 -1.210 1.00 80.50 93 LYS A C 1
ATOM 709 O O . LYS A 1 93 ? 24.857 -6.785 -1.409 1.00 80.50 93 LYS A O 1
ATOM 714 N N . GLY A 1 94 ? 23.686 -8.696 -1.229 1.00 80.19 94 GLY A N 1
ATOM 715 C CA . GLY A 1 94 ? 24.787 -9.572 -1.619 1.00 80.19 94 GLY A CA 1
ATOM 716 C C . GLY A 1 94 ? 25.269 -9.298 -3.050 1.00 80.19 94 GLY A C 1
ATOM 717 O O . GLY A 1 94 ? 24.533 -8.770 -3.889 1.00 80.19 94 GLY A O 1
ATOM 718 N N . LYS A 1 95 ? 26.516 -9.683 -3.349 1.00 82.06 95 LYS A N 1
ATOM 719 C CA . LYS A 1 95 ? 27.066 -9.585 -4.709 1.00 82.06 95 LYS A CA 1
ATOM 720 C C . LYS A 1 95 ? 26.220 -10.434 -5.677 1.00 82.06 95 LYS A C 1
ATOM 722 O O . LYS A 1 95 ? 25.824 -11.543 -5.307 1.00 82.06 95 LYS A O 1
ATOM 727 N N . PRO A 1 96 ? 25.949 -9.960 -6.910 1.00 79.00 96 PRO A N 1
ATOM 728 C CA . PRO A 1 96 ? 25.224 -10.749 -7.899 1.00 79.00 96 PRO A CA 1
ATOM 729 C C . PRO A 1 96 ? 25.920 -12.093 -8.116 1.00 79.00 96 PRO A C 1
ATOM 731 O O . PRO A 1 96 ? 27.139 -12.137 -8.296 1.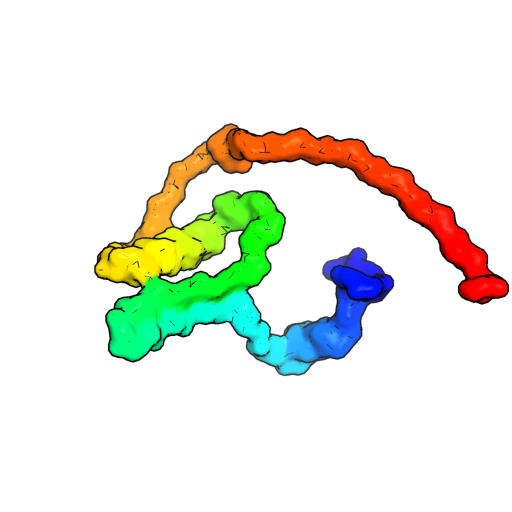00 79.00 96 PRO A O 1
ATOM 734 N N . LYS A 1 97 ? 25.157 -13.193 -8.123 1.00 79.25 97 LYS A N 1
ATOM 735 C CA . LYS A 1 97 ? 25.716 -14.490 -8.515 1.00 79.25 97 LYS A CA 1
ATOM 736 C C . LYS A 1 97 ? 26.176 -14.410 -9.979 1.00 79.25 97 LYS A C 1
ATOM 738 O O . LYS A 1 97 ? 25.461 -13.821 -10.797 1.00 79.25 97 LYS A O 1
ATOM 743 N N . PRO A 1 98 ? 27.340 -14.986 -10.328 1.00 82.25 98 PRO A N 1
ATOM 744 C CA . PRO A 1 98 ? 27.763 -15.073 -11.719 1.00 82.25 98 PRO A CA 1
ATOM 745 C C . PRO A 1 98 ? 26.689 -15.788 -12.546 1.00 82.25 98 PRO A C 1
ATOM 747 O O . PRO A 1 98 ? 26.025 -16.707 -12.057 1.00 82.25 98 PRO A O 1
ATOM 750 N N . LYS A 1 99 ? 26.491 -15.341 -13.792 1.00 78.31 99 LYS A N 1
ATOM 751 C CA . LYS A 1 99 ? 25.496 -15.944 -14.686 1.00 78.31 99 LYS A CA 1
ATOM 752 C C . LYS A 1 99 ? 25.808 -17.439 -14.853 1.00 78.31 99 LYS A C 1
ATOM 754 O O . LYS A 1 99 ? 26.974 -17.775 -15.077 1.00 78.31 99 LYS A O 1
ATOM 759 N N . PRO A 1 100 ? 24.807 -18.331 -14.755 1.00 77.25 100 PRO A N 1
ATOM 760 C CA . PRO A 1 100 ? 25.024 -19.741 -15.044 1.00 77.25 100 PRO A CA 1
ATOM 761 C C . PRO A 1 100 ? 25.532 -19.897 -16.482 1.00 77.25 100 PRO A C 1
ATOM 763 O O . PRO A 1 100 ? 25.101 -19.166 -17.379 1.00 77.25 100 PRO A O 1
ATOM 766 N N . LYS A 1 101 ? 26.465 -20.835 -16.697 1.00 77.06 101 LYS A N 1
ATOM 767 C CA . LYS A 1 101 ? 26.905 -21.192 -18.051 1.00 77.06 101 LYS A CA 1
ATOM 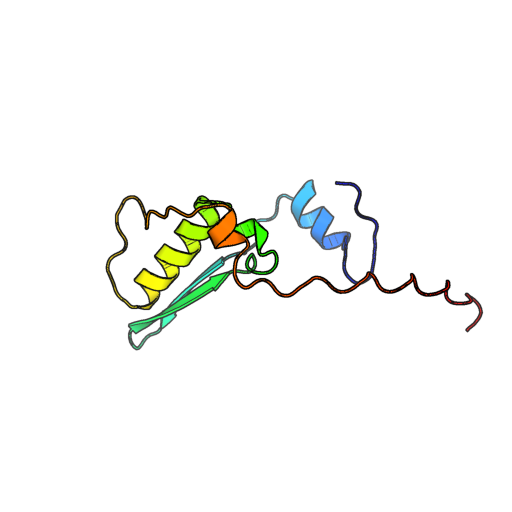768 C C . LYS A 1 101 ? 25.686 -21.658 -18.864 1.00 77.06 101 LYS A C 1
ATOM 770 O O . LYS A 1 101 ? 24.807 -22.302 -18.282 1.00 77.06 101 LYS A O 1
ATOM 775 N N . PRO A 1 102 ? 25.616 -21.346 -20.171 1.00 76.38 102 PRO A N 1
ATOM 776 C CA . PRO A 1 102 ? 24.576 -21.883 -21.039 1.00 76.38 102 PRO A CA 1
ATOM 777 C C . PRO A 1 102 ? 24.495 -23.402 -20.872 1.00 76.38 102 PRO A C 1
ATOM 779 O O . PRO A 1 102 ? 25.529 -24.072 -20.845 1.00 76.38 102 PRO A O 1
ATOM 782 N N . ARG A 1 103 ? 23.281 -23.936 -20.702 1.00 71.62 103 ARG A N 1
ATOM 783 C CA . ARG A 1 103 ? 23.070 -25.386 -20.702 1.00 71.62 103 ARG A CA 1
ATOM 784 C C . ARG A 1 103 ? 23.407 -25.911 -22.098 1.00 71.62 103 ARG A C 1
ATOM 786 O O . ARG A 1 103 ? 22.981 -25.313 -23.083 1.00 71.62 103 ARG A O 1
ATOM 793 N N . ASP A 1 104 ? 24.180 -26.990 -22.148 1.00 73.19 104 ASP A N 1
ATOM 794 C CA . ASP A 1 104 ? 24.460 -27.721 -23.380 1.00 73.19 104 ASP A CA 1
ATOM 795 C C . ASP A 1 104 ? 23.125 -28.204 -23.978 1.00 73.19 104 ASP A C 1
ATOM 797 O O . ASP A 1 104 ? 22.367 -28.866 -23.264 1.00 73.19 104 ASP A O 1
ATOM 801 N N . PRO A 1 105 ? 22.790 -27.851 -25.231 1.00 66.44 105 PRO A N 1
ATOM 802 C CA . PRO A 1 105 ? 21.541 -28.264 -25.868 1.00 66.44 105 PRO A CA 1
ATOM 803 C C . PRO A 1 105 ? 21.426 -29.783 -26.108 1.00 66.44 105 PRO A C 1
ATOM 805 O O . PRO A 1 105 ? 20.380 -30.231 -26.568 1.00 66.44 105 PRO A O 1
ATOM 808 N N . GLY A 1 106 ? 22.464 -30.575 -25.815 1.00 65.62 106 GLY A N 1
ATOM 809 C CA . GLY A 1 106 ? 22.509 -32.020 -26.057 1.00 65.62 106 GLY A CA 1
ATOM 810 C C . GLY A 1 106 ? 22.144 -32.956 -24.892 1.00 65.62 106 GLY A C 1
ATOM 811 O O . GLY A 1 106 ? 22.521 -34.126 -24.965 1.00 65.62 106 GLY A O 1
ATOM 812 N N . ARG A 1 107 ? 21.474 -32.506 -23.817 1.00 43.06 107 ARG A N 1
ATOM 813 C CA . ARG A 1 107 ? 21.106 -33.384 -22.683 1.00 43.06 107 ARG A CA 1
ATOM 814 C C . ARG A 1 107 ? 19.729 -33.121 -22.085 1.00 43.06 107 ARG A C 1
ATOM 816 O O . ARG A 1 107 ? 19.406 -31.936 -21.847 1.00 43.06 107 ARG A O 1
#

Secondary structure (DSSP, 8-state):
-----BTTB--HHHHIIIIIS------EEEEE-TTS-EEEEES--S-GGGGG-HHHHHHHHHHHHHHTTPPPPTT-------HHHHHTTPPPPPPPPPPPPPPPTT-

Foldseek 3Di:
DPDDDDPVDDDPVVCCCCVPVVPDDDAKDWDQDPVRQIDIDGNPPPDLCCVVDQVVVQVVQQSVCVRVVHDADPVGDDDDDDPVRSVPPDDDDDDDDPDDDDDDPPD